Protein AF-A0A356T115-F1 (afdb_monomer)

Sequence (98 aa):
MLGALTLAVLSLSPATGAAQCASGREVGPDTAGRCCWPGQRFDDERGRCEGPPSRCPSGWGAAGDECVQQAAPPPSTSTGTSTASEPRYGDYAPQPAA

Solvent-accessible surface area (backbone atoms only — not comparable to full-atom values): 6592 Å² total; per-residue (Å²): 143,86,84,91,76,84,80,76,78,77,78,78,71,77,78,77,61,88,76,73,45,70,92,73,29,42,67,41,84,60,18,77,75,35,69,22,43,39,78,26,34,47,38,75,95,76,70,43,58,42,52,52,34,74,52,53,58,93,70,35,37,62,55,64,60,38,68,39,74,52,66,75,72,69,78,80,71,75,70,85,63,89,69,71,82,65,78,61,93,79,74,75,74,86,78,83,84,131

Structure (mmCIF, N/CA/C/O backbone):
data_AF-A0A356T115-F1
#
_entry.id   AF-A0A356T115-F1
#
loop_
_atom_site.group_PDB
_atom_site.id
_atom_site.type_symbol
_atom_site.label_atom_id
_atom_site.label_alt_id
_atom_site.label_comp_id
_atom_site.label_asym_id
_atom_site.label_entity_id
_atom_site.label_seq_id
_atom_site.pdbx_PDB_ins_code
_atom_site.Cartn_x
_atom_site.Cartn_y
_atom_site.Cartn_z
_atom_site.occupancy
_atom_site.B_iso_or_equiv
_atom_site.auth_seq_id
_atom_site.auth_comp_id
_atom_site.auth_asym_id
_atom_site.auth_atom_id
_atom_site.pdbx_PDB_model_num
ATOM 1 N N . MET A 1 1 ? 16.356 -22.832 -57.011 1.00 50.94 1 MET A N 1
ATOM 2 C CA . MET A 1 1 ? 16.940 -21.801 -56.126 1.00 50.94 1 MET A CA 1
ATOM 3 C C . MET A 1 1 ? 16.200 -20.499 -56.387 1.00 50.94 1 MET A C 1
ATOM 5 O O . MET A 1 1 ? 16.432 -19.977 -57.459 1.00 50.94 1 MET A O 1
ATOM 9 N N . LEU A 1 2 ? 15.272 -20.078 -55.510 1.00 48.38 2 LEU A N 1
ATOM 10 C CA . LEU A 1 2 ? 14.485 -18.812 -55.472 1.00 48.38 2 LEU A CA 1
ATOM 11 C C . LEU A 1 2 ? 13.112 -19.188 -54.874 1.00 48.38 2 LEU A C 1
ATOM 13 O O . LEU A 1 2 ? 12.412 -19.987 -55.476 1.00 48.38 2 LEU A O 1
ATOM 17 N N . GLY A 1 3 ? 12.630 -18.761 -53.713 1.00 43.47 3 GLY A N 1
ATOM 18 C CA . GLY A 1 3 ? 13.084 -17.854 -52.666 1.00 43.47 3 GLY A CA 1
ATOM 19 C C . GLY A 1 3 ? 11.867 -17.694 -51.747 1.00 43.47 3 GLY A C 1
ATOM 20 O O . GLY A 1 3 ? 10.966 -16.925 -52.055 1.00 43.47 3 GLY A O 1
ATOM 21 N N . ALA A 1 4 ? 11.772 -18.506 -50.693 1.00 60.59 4 ALA A N 1
ATOM 22 C CA . ALA A 1 4 ? 10.671 -18.448 -49.735 1.00 60.59 4 ALA A CA 1
ATOM 23 C C . ALA A 1 4 ? 11.146 -17.663 -48.515 1.00 60.59 4 ALA A C 1
ATOM 25 O O . ALA A 1 4 ? 11.932 -18.179 -47.730 1.00 60.59 4 ALA A O 1
ATOM 26 N N . LEU A 1 5 ? 10.702 -16.417 -48.374 1.00 56.97 5 LEU A N 1
ATOM 27 C CA . LEU A 1 5 ? 10.869 -15.633 -47.149 1.00 56.97 5 LEU A CA 1
ATOM 28 C C . LEU A 1 5 ? 9.635 -14.744 -46.979 1.00 56.97 5 LEU A C 1
ATOM 30 O O . LEU A 1 5 ? 9.655 -13.530 -47.153 1.00 56.97 5 LEU A O 1
ATOM 34 N N . THR A 1 6 ? 8.517 -15.398 -46.670 1.00 60.44 6 THR A N 1
ATOM 35 C CA . THR A 1 6 ? 7.336 -14.765 -46.085 1.00 60.44 6 THR A CA 1
ATOM 36 C C . THR A 1 6 ? 7.716 -14.249 -44.699 1.00 60.44 6 THR A C 1
ATOM 38 O O . THR A 1 6 ? 7.764 -15.015 -43.736 1.00 60.44 6 THR A O 1
ATOM 41 N N . LEU A 1 7 ? 8.025 -12.955 -44.603 1.00 58.06 7 LEU A N 1
ATOM 42 C CA . LEU A 1 7 ? 8.198 -12.245 -43.337 1.00 58.06 7 LEU A CA 1
ATOM 43 C C . LEU A 1 7 ? 6.840 -12.161 -42.628 1.00 58.06 7 LEU A C 1
ATOM 45 O O . LEU A 1 7 ? 6.096 -11.195 -42.776 1.00 58.06 7 LEU A O 1
ATOM 49 N N . ALA A 1 8 ? 6.503 -13.202 -41.869 1.00 60.75 8 ALA A N 1
ATOM 50 C CA . ALA A 1 8 ? 5.445 -13.137 -40.876 1.00 60.75 8 ALA A CA 1
ATOM 51 C C . ALA A 1 8 ? 5.933 -12.230 -39.739 1.00 60.75 8 ALA A C 1
ATOM 53 O O . ALA A 1 8 ? 6.680 -12.652 -38.859 1.00 60.75 8 ALA A O 1
ATOM 54 N N . VAL A 1 9 ? 5.545 -10.957 -39.784 1.00 62.81 9 VAL A N 1
ATOM 55 C CA . VAL A 1 9 ? 5.667 -10.037 -38.651 1.00 62.81 9 VAL A CA 1
ATOM 56 C C . VAL A 1 9 ? 4.725 -10.519 -37.548 1.00 62.81 9 VAL A C 1
ATOM 58 O O . VAL A 1 9 ? 3.551 -10.158 -37.507 1.00 62.81 9 VAL A O 1
ATOM 61 N N . LEU A 1 10 ? 5.231 -11.393 -36.672 1.00 58.69 10 LEU A N 1
ATOM 62 C CA . LEU A 1 10 ? 4.553 -11.752 -35.432 1.00 58.69 10 LEU A CA 1
ATOM 63 C C . LEU A 1 10 ? 4.359 -10.471 -34.620 1.00 58.69 10 LEU A C 1
ATOM 65 O O . LEU A 1 10 ? 5.312 -9.880 -34.116 1.00 58.69 10 LEU A O 1
ATOM 69 N N . SER A 1 11 ? 3.111 -10.022 -34.541 1.00 61.19 11 SER A N 1
ATOM 70 C CA . SER A 1 11 ? 2.702 -8.903 -33.708 1.00 61.19 11 SER A CA 1
ATOM 71 C C . SER A 1 11 ? 2.931 -9.281 -32.244 1.00 61.19 11 SER A C 1
ATOM 73 O O . SER A 1 11 ? 2.159 -10.049 -31.674 1.00 61.19 11 SER A O 1
ATOM 75 N N . LEU A 1 12 ? 4.002 -8.768 -31.631 1.00 55.34 12 LEU A N 1
ATOM 76 C CA . LEU A 1 12 ? 4.160 -8.816 -30.180 1.00 55.34 12 LEU A CA 1
ATOM 77 C C . LEU A 1 12 ? 3.122 -7.867 -29.579 1.00 55.34 12 LEU A C 1
ATOM 79 O O . LEU A 1 12 ? 3.334 -6.658 -29.506 1.00 55.34 12 LEU A O 1
ATOM 83 N N . SER A 1 13 ? 1.977 -8.413 -29.175 1.00 49.72 13 SER A N 1
ATOM 84 C CA . SER A 1 13 ? 1.047 -7.709 -28.299 1.00 49.72 13 SER A CA 1
ATOM 85 C C . SER A 1 13 ? 1.809 -7.317 -27.030 1.00 49.72 13 SER A C 1
ATOM 87 O O . SER A 1 13 ? 2.354 -8.212 -26.374 1.00 49.72 13 SER A O 1
ATOM 89 N N . PRO A 1 14 ? 1.883 -6.026 -26.651 1.00 49.25 14 PRO A N 1
ATOM 90 C CA . PRO A 1 14 ? 2.371 -5.685 -25.329 1.00 49.25 14 PRO A CA 1
ATOM 91 C C . PRO A 1 14 ? 1.436 -6.382 -24.349 1.00 49.25 14 PRO A C 1
ATOM 93 O O . PRO A 1 14 ? 0.218 -6.176 -24.393 1.00 49.25 14 PRO A O 1
ATOM 96 N N . ALA A 1 15 ? 2.000 -7.272 -23.530 1.00 51.00 15 ALA A N 1
ATOM 97 C CA . ALA A 1 15 ? 1.290 -7.881 -22.424 1.00 51.00 15 ALA A CA 1
ATOM 98 C C . ALA A 1 15 ? 0.722 -6.729 -21.600 1.00 51.00 15 ALA A C 1
ATOM 100 O O . ALA A 1 15 ? 1.439 -6.038 -20.878 1.00 51.00 15 ALA A O 1
ATOM 101 N N . THR A 1 16 ? -0.565 -6.466 -21.803 1.00 52.50 16 THR A N 1
ATOM 102 C CA . THR A 1 16 ? -1.313 -5.474 -21.053 1.00 52.50 16 THR A CA 1
ATOM 103 C C . THR A 1 16 ? -1.452 -6.113 -19.690 1.00 52.50 16 THR A C 1
ATOM 105 O O . THR A 1 16 ? -2.323 -6.951 -19.471 1.00 52.50 16 THR A O 1
ATOM 108 N N . GLY A 1 17 ? -0.462 -5.850 -18.839 1.00 47.22 17 GLY A N 1
ATOM 109 C CA . GLY A 1 17 ? -0.259 -6.485 -17.552 1.00 47.22 17 GLY A CA 1
ATOM 110 C C . GLY A 1 17 ? -1.316 -6.052 -16.550 1.00 47.22 17 GLY A C 1
ATOM 111 O O . GLY A 1 17 ? -1.000 -5.567 -15.481 1.00 47.22 17 GLY A O 1
ATOM 112 N N . ALA A 1 18 ? -2.585 -6.321 -16.820 1.00 47.56 18 ALA A N 1
ATOM 113 C CA . ALA A 1 18 ? -3.649 -6.262 -15.825 1.00 47.56 18 ALA A CA 1
ATOM 114 C C . ALA A 1 18 ? -3.491 -7.337 -14.714 1.00 47.56 18 ALA A C 1
ATOM 116 O O . ALA A 1 18 ? -4.415 -7.577 -13.948 1.00 47.56 18 ALA A O 1
ATOM 117 N N . ALA A 1 19 ? -2.317 -7.975 -14.614 1.00 51.88 19 ALA A N 1
ATOM 118 C CA . ALA A 1 19 ? -1.889 -8.872 -13.543 1.00 51.88 19 ALA A CA 1
ATOM 119 C C . ALA A 1 19 ? -0.993 -8.188 -12.485 1.00 51.88 19 ALA A C 1
ATOM 121 O O . ALA A 1 19 ? -0.500 -8.861 -11.586 1.00 51.88 19 ALA A O 1
ATOM 122 N N . GLN A 1 20 ? -0.696 -6.891 -12.613 1.00 64.88 20 GLN A N 1
ATOM 123 C CA . GLN A 1 20 ? 0.559 -6.363 -12.071 1.00 64.88 20 GLN A CA 1
ATOM 124 C C . GLN A 1 20 ? 0.643 -6.256 -10.547 1.00 64.88 20 GLN A C 1
ATOM 126 O O . GLN A 1 20 ? 1.714 -6.548 -10.032 1.00 64.88 20 GLN A O 1
ATOM 131 N N . CYS A 1 21 ? -0.429 -5.932 -9.816 1.00 71.56 21 CYS A N 1
ATOM 132 C CA . CYS A 1 21 ? -0.386 -5.837 -8.353 1.00 71.56 21 CYS A CA 1
ATOM 133 C C . CYS A 1 21 ? -1.694 -6.284 -7.690 1.00 71.56 21 CYS A C 1
ATOM 135 O O . CYS A 1 21 ? -2.783 -6.000 -8.183 1.00 71.56 21 CYS A O 1
ATOM 137 N N . ALA A 1 22 ? -1.589 -6.979 -6.552 1.00 73.94 22 ALA A N 1
ATOM 138 C CA . ALA A 1 22 ? -2.747 -7.434 -5.785 1.00 73.94 22 ALA A CA 1
ATOM 139 C C . ALA A 1 22 ? -3.566 -6.258 -5.214 1.00 73.94 22 ALA A C 1
ATOM 141 O O . ALA A 1 22 ? -3.001 -5.248 -4.794 1.00 73.94 22 ALA A O 1
ATOM 142 N N . SER A 1 23 ? -4.892 -6.438 -5.197 1.00 69.69 23 SER A N 1
ATOM 143 C CA . SER A 1 23 ? -5.958 -5.593 -4.632 1.00 69.69 23 SER A CA 1
ATOM 144 C C . SER A 1 23 ? -5.531 -4.235 -4.061 1.00 69.69 23 SER A C 1
ATOM 146 O O . SER A 1 23 ? -5.213 -4.116 -2.880 1.00 69.69 23 SER A O 1
ATOM 148 N N . GLY A 1 24 ? -5.607 -3.197 -4.900 1.00 78.25 24 GLY A N 1
ATOM 149 C CA . GLY A 1 24 ? -5.456 -1.793 -4.498 1.00 78.25 24 GLY A CA 1
ATOM 150 C C . GLY A 1 24 ? -4.020 -1.272 -4.457 1.00 78.25 24 GLY A C 1
ATOM 151 O O . GLY A 1 24 ? -3.825 -0.100 -4.151 1.00 78.25 24 GLY A O 1
ATOM 152 N N . ARG A 1 25 ? -3.030 -2.109 -4.780 1.00 85.25 25 ARG A N 1
ATOM 153 C CA . ARG A 1 25 ? -1.641 -1.689 -4.992 1.00 85.25 25 ARG A CA 1
ATOM 154 C C . ARG A 1 25 ? -1.419 -1.279 -6.443 1.00 85.25 25 ARG A C 1
ATOM 156 O O . ARG A 1 25 ? -2.044 -1.825 -7.350 1.00 85.25 25 ARG A O 1
ATOM 163 N N . GLU A 1 26 ? -0.496 -0.356 -6.653 1.00 86.25 26 GLU A N 1
ATOM 164 C CA . GLU A 1 26 ? -0.128 0.164 -7.964 1.00 86.25 26 GLU A CA 1
ATOM 165 C C . GLU A 1 26 ? 1.392 0.194 -8.145 1.00 86.25 26 GLU A C 1
ATOM 167 O O . GLU A 1 26 ? 2.164 0.174 -7.182 1.00 86.25 26 GLU A O 1
ATOM 172 N N . VAL A 1 27 ? 1.810 0.191 -9.410 1.00 87.25 27 VAL A N 1
ATOM 173 C CA . VAL A 1 27 ? 3.199 0.418 -9.800 1.00 87.25 27 VAL A CA 1
ATOM 174 C C . VAL A 1 27 ? 3.327 1.866 -10.249 1.00 87.25 27 VAL A C 1
ATOM 176 O O . VAL A 1 27 ? 2.602 2.295 -11.144 1.00 87.25 27 VAL A O 1
ATOM 179 N N . GLY A 1 28 ? 4.268 2.595 -9.660 1.00 82.00 28 GLY A N 1
ATOM 180 C CA . GLY A 1 28 ? 4.557 3.982 -9.991 1.00 82.00 28 GLY A CA 1
ATOM 181 C C . GLY A 1 28 ? 6.058 4.249 -10.131 1.00 82.00 28 GLY A C 1
ATOM 182 O O . GLY A 1 28 ? 6.884 3.372 -9.854 1.00 82.00 28 GLY A O 1
ATOM 183 N N . PRO A 1 29 ?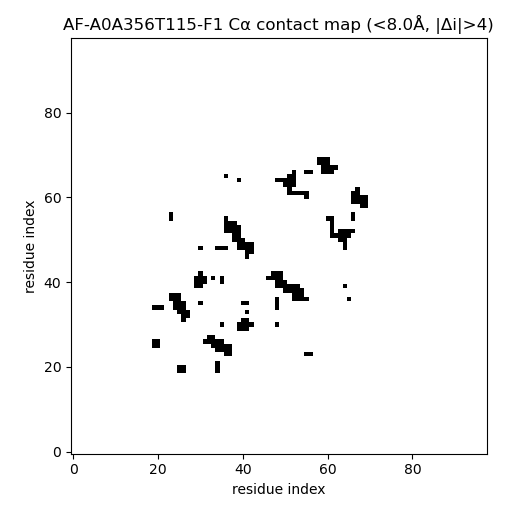 6.434 5.467 -10.554 1.00 83.12 29 PRO A N 1
ATOM 184 C CA . PRO A 1 29 ? 7.834 5.886 -10.597 1.00 83.12 29 PRO A CA 1
ATOM 185 C C . PRO A 1 29 ? 8.478 5.845 -9.202 1.00 83.12 29 PRO A C 1
ATOM 187 O O . PRO A 1 29 ? 9.607 5.383 -9.066 1.00 83.12 29 PRO A O 1
ATOM 190 N N . ASP A 1 30 ? 7.730 6.218 -8.161 1.00 83.00 30 ASP A N 1
ATOM 191 C CA . ASP A 1 30 ? 8.173 6.202 -6.759 1.00 83.00 30 ASP A CA 1
ATOM 192 C C . ASP A 1 30 ? 8.312 4.787 -6.178 1.00 83.00 30 ASP A C 1
ATOM 194 O O . ASP A 1 30 ? 8.959 4.580 -5.152 1.00 83.00 30 ASP A O 1
ATOM 198 N N . THR A 1 31 ? 7.711 3.789 -6.831 1.00 85.31 31 THR A N 1
ATOM 199 C CA . THR A 1 31 ? 7.776 2.387 -6.402 1.00 85.31 31 THR A CA 1
ATOM 200 C C . THR A 1 31 ? 8.846 1.597 -7.151 1.00 85.31 31 THR A C 1
ATOM 202 O O . THR A 1 31 ? 8.961 0.390 -6.949 1.00 85.31 31 THR A O 1
ATOM 205 N N . ALA A 1 32 ? 9.617 2.247 -8.032 1.00 83.88 32 ALA A N 1
ATOM 206 C CA . ALA A 1 32 ? 10.665 1.624 -8.842 1.00 83.88 32 ALA A CA 1
ATOM 207 C C . ALA A 1 32 ? 10.190 0.357 -9.587 1.00 83.88 32 ALA A C 1
ATOM 209 O O . ALA A 1 32 ? 10.922 -0.625 -9.715 1.00 83.88 32 ALA A O 1
ATOM 210 N N . GLY A 1 33 ? 8.934 0.342 -10.050 1.00 82.50 33 GLY A N 1
ATOM 211 C CA . GLY A 1 33 ? 8.371 -0.829 -10.728 1.00 82.50 33 GLY A CA 1
ATOM 212 C C . GLY A 1 33 ? 7.763 -1.892 -9.797 1.00 82.50 33 GLY A C 1
ATOM 213 O O . GLY A 1 33 ? 7.356 -2.950 -10.275 1.00 82.50 33 GLY A O 1
ATOM 214 N N . ARG A 1 34 ? 7.701 -1.649 -8.480 1.00 87.56 34 ARG A N 1
ATOM 215 C CA . ARG A 1 34 ? 7.189 -2.587 -7.463 1.00 87.56 34 ARG A CA 1
ATOM 216 C C . ARG A 1 34 ? 5.752 -2.270 -7.058 1.00 87.56 34 ARG A C 1
ATOM 218 O O . ARG A 1 34 ? 5.275 -1.150 -7.206 1.00 87.56 34 ARG A O 1
ATOM 225 N N . CYS A 1 35 ? 5.071 -3.270 -6.508 1.00 88.81 35 CYS A N 1
ATOM 226 C CA . CYS A 1 35 ? 3.693 -3.150 -6.045 1.00 88.81 35 CYS A CA 1
ATOM 227 C C . CYS A 1 35 ? 3.596 -2.561 -4.645 1.00 88.81 35 CYS A C 1
ATOM 229 O O . CYS A 1 35 ? 3.672 -3.291 -3.649 1.00 88.81 35 CYS A O 1
ATOM 231 N N . CYS A 1 36 ? 3.343 -1.261 -4.579 1.00 90.12 36 CYS A N 1
ATOM 232 C CA . CYS A 1 36 ? 3.103 -0.563 -3.327 1.00 90.12 36 CYS A CA 1
ATOM 233 C C . CYS A 1 36 ? 1.690 -0.003 -3.278 1.00 90.12 36 CYS A C 1
ATOM 235 O O . CYS A 1 36 ? 0.987 0.057 -4.284 1.00 90.12 36 CYS A O 1
ATOM 237 N N . TRP A 1 37 ? 1.237 0.356 -2.083 1.00 91.06 37 TRP A N 1
ATOM 238 C CA . TRP A 1 37 ? -0.020 1.077 -1.978 1.00 91.06 37 TRP A CA 1
ATOM 239 C C . TRP A 1 37 ? 0.115 2.493 -2.569 1.00 91.06 37 TRP A C 1
ATOM 241 O O . TRP A 1 37 ? 1.215 3.053 -2.550 1.00 91.06 37 TRP A O 1
ATOM 251 N N . PRO A 1 38 ? -0.988 3.091 -3.051 1.00 88.75 38 PRO A N 1
ATOM 252 C CA . PRO A 1 38 ? -1.022 4.461 -3.550 1.00 88.75 38 PRO A CA 1
ATOM 253 C C . PRO A 1 38 ? -0.318 5.437 -2.611 1.00 88.75 38 PRO A C 1
ATOM 255 O O . PRO A 1 38 ? -0.628 5.479 -1.419 1.00 88.75 38 PRO A O 1
ATOM 258 N N . GLY A 1 39 ? 0.589 6.251 -3.147 1.00 88.44 39 GLY A N 1
ATOM 259 C CA . GLY A 1 39 ? 1.311 7.280 -2.391 1.00 88.44 39 GLY A CA 1
ATOM 260 C C . GLY A 1 39 ? 2.446 6.770 -1.498 1.00 88.44 39 GLY A C 1
ATOM 261 O O . GLY A 1 39 ? 3.062 7.576 -0.808 1.00 88.44 39 GLY A O 1
ATOM 262 N N . GLN A 1 40 ? 2.740 5.468 -1.519 1.00 91.69 40 GLN A N 1
ATOM 263 C CA . GLN A 1 40 ? 3.959 4.925 -0.922 1.00 91.69 40 GLN A CA 1
ATOM 264 C C . GLN A 1 40 ? 5.115 4.933 -1.917 1.00 91.69 40 GLN A C 1
ATOM 266 O O . GLN A 1 40 ? 4.913 4.908 -3.132 1.00 91.69 40 GLN A O 1
ATOM 271 N N . ARG A 1 41 ? 6.333 4.889 -1.382 1.00 91.62 41 ARG A N 1
ATOM 272 C CA . ARG A 1 41 ? 7.560 4.691 -2.159 1.00 91.62 41 ARG A CA 1
ATOM 273 C C . ARG A 1 41 ? 8.186 3.349 -1.826 1.00 91.62 41 ARG A C 1
ATOM 275 O O . ARG A 1 41 ? 7.988 2.822 -0.734 1.00 91.62 41 ARG A O 1
ATOM 282 N N . PHE A 1 42 ? 8.920 2.783 -2.772 1.00 91.50 42 PHE A N 1
ATOM 283 C CA . PHE A 1 42 ? 9.669 1.559 -2.525 1.00 91.50 42 PHE A CA 1
ATOM 284 C C . PHE A 1 42 ? 11.049 1.912 -1.969 1.00 91.50 42 PHE A C 1
ATOM 286 O O . PHE A 1 42 ? 11.828 2.584 -2.639 1.00 91.50 42 PHE A O 1
ATOM 293 N N . ASP A 1 43 ? 11.342 1.454 -0.755 1.00 92.38 43 ASP A N 1
ATOM 294 C CA . ASP A 1 43 ? 12.671 1.559 -0.161 1.00 92.38 43 ASP A CA 1
ATOM 295 C C . ASP A 1 43 ? 13.485 0.316 -0.554 1.00 92.38 43 ASP A C 1
ATOM 297 O O . ASP A 1 43 ? 13.147 -0.814 -0.181 1.00 92.38 43 ASP A O 1
ATOM 301 N N . ASP A 1 44 ? 14.537 0.529 -1.348 1.00 89.31 44 ASP A N 1
ATOM 302 C CA . ASP A 1 44 ? 15.405 -0.531 -1.870 1.00 89.31 44 ASP A CA 1
ATOM 303 C C . ASP A 1 44 ? 16.355 -1.097 -0.802 1.00 89.31 44 ASP A C 1
ATOM 305 O O . ASP A 1 44 ? 16.558 -2.310 -0.754 1.00 89.31 44 ASP A O 1
ATOM 309 N N . GLU A 1 45 ? 16.847 -0.263 0.125 1.00 91.38 45 GLU A N 1
ATOM 310 C CA . GLU A 1 45 ? 17.691 -0.706 1.251 1.00 91.38 45 GLU A CA 1
ATOM 311 C C . GLU A 1 45 ? 16.928 -1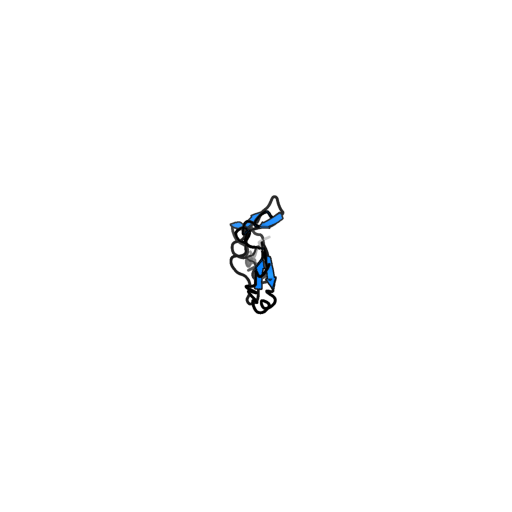.664 2.169 1.00 91.38 45 GLU A C 1
ATOM 313 O O . GLU A 1 45 ? 17.457 -2.632 2.721 1.00 91.38 45 GLU A O 1
ATOM 318 N N . ARG A 1 46 ? 15.644 -1.376 2.341 1.00 89.19 46 ARG A N 1
ATOM 319 C CA . ARG A 1 46 ? 14.717 -2.094 3.194 1.00 89.19 46 ARG A CA 1
ATOM 320 C C . ARG A 1 46 ? 14.028 -3.234 2.453 1.00 89.19 46 ARG A C 1
ATOM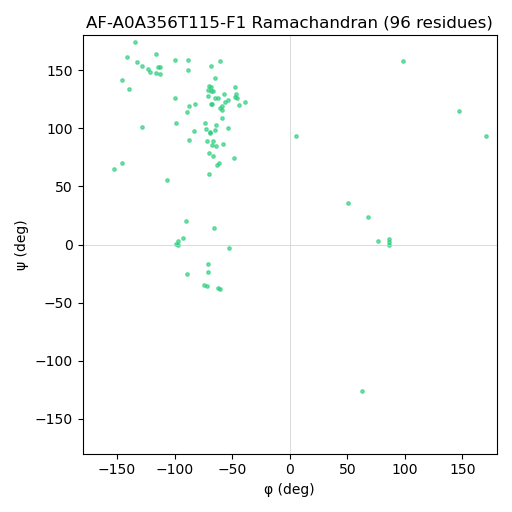 322 O O . ARG A 1 46 ? 13.581 -4.176 3.113 1.00 89.19 46 ARG A O 1
ATOM 329 N N . GLY A 1 47 ? 13.910 -3.150 1.133 1.00 90.12 47 GLY A N 1
ATOM 330 C CA . GLY A 1 47 ? 13.191 -4.096 0.289 1.00 90.12 47 GLY A CA 1
ATOM 331 C C . GLY A 1 47 ? 11.671 -4.090 0.495 1.00 90.12 47 GLY A C 1
ATOM 332 O O . GLY A 1 47 ? 11.026 -5.106 0.224 1.00 90.12 47 GLY A O 1
ATOM 333 N N . ARG A 1 48 ? 11.086 -2.992 0.998 1.00 90.50 48 ARG A N 1
ATOM 334 C CA . ARG A 1 48 ? 9.631 -2.862 1.214 1.00 90.50 48 ARG A CA 1
ATOM 335 C C . ARG A 1 48 ? 9.107 -1.476 0.868 1.00 90.50 48 ARG A C 1
ATOM 337 O O . ARG A 1 48 ? 9.857 -0.512 0.805 1.00 90.50 48 ARG A O 1
ATOM 344 N N . CYS A 1 49 ? 7.797 -1.402 0.666 1.00 91.38 49 CYS A N 1
ATOM 345 C CA . CYS A 1 49 ? 7.094 -0.135 0.535 1.00 91.38 49 CYS A CA 1
ATOM 346 C C . CYS A 1 49 ? 7.059 0.580 1.891 1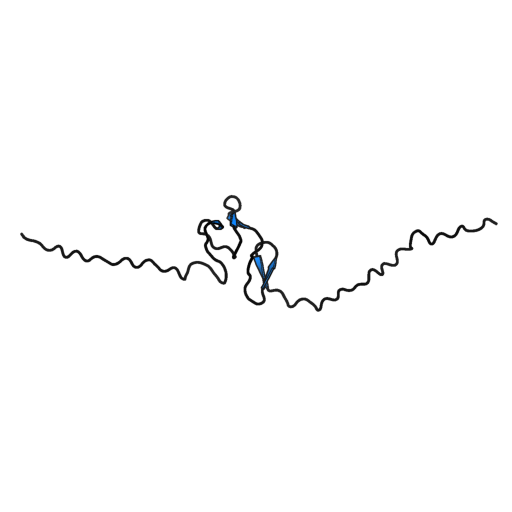.00 91.38 49 CYS A C 1
ATOM 348 O O . CYS A 1 49 ? 6.828 -0.069 2.913 1.00 91.38 49 CYS A O 1
ATOM 350 N N . GLU A 1 50 ? 7.311 1.883 1.885 1.00 92.38 50 GLU A N 1
ATOM 351 C CA . GLU A 1 50 ? 7.289 2.731 3.072 1.00 92.38 50 GLU A CA 1
ATOM 352 C C . GLU A 1 50 ? 6.418 3.974 2.868 1.00 92.38 50 GLU A C 1
ATOM 354 O O . GLU A 1 50 ? 6.248 4.493 1.756 1.00 92.38 50 GLU A O 1
ATOM 359 N N . GLY A 1 51 ? 5.905 4.473 3.985 1.00 90.50 51 GLY A N 1
ATOM 360 C CA . GLY A 1 51 ? 5.004 5.604 4.062 1.00 90.50 51 GLY A CA 1
ATOM 361 C C . GLY A 1 51 ? 3.538 5.180 4.185 1.0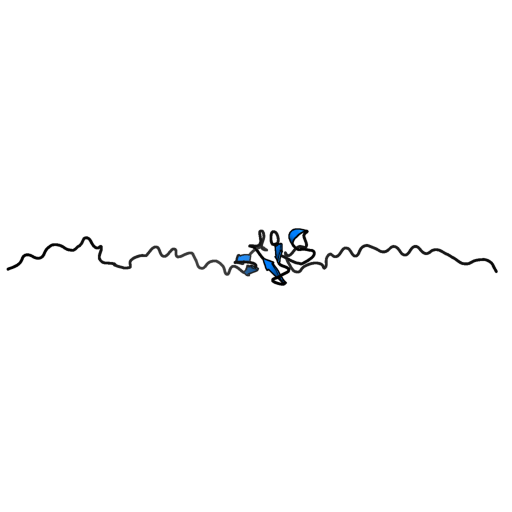0 90.50 51 GLY A C 1
ATOM 362 O O . GLY A 1 51 ? 3.147 4.078 3.793 1.00 90.50 51 GLY A O 1
ATOM 363 N N . PRO A 1 52 ? 2.686 6.071 4.716 1.00 89.56 52 PRO A N 1
ATOM 364 C CA . PRO A 1 52 ? 1.268 5.792 4.840 1.00 89.56 52 PRO A CA 1
ATOM 365 C C . PRO A 1 52 ? 0.601 5.689 3.460 1.00 89.56 52 PRO A C 1
ATOM 367 O O . PRO A 1 52 ? 0.777 6.584 2.627 1.00 89.56 52 PRO A O 1
ATOM 370 N N . PRO A 1 53 ? -0.204 4.639 3.202 1.00 90.62 53 PRO A N 1
ATOM 371 C CA . PRO A 1 53 ? -0.977 4.553 1.974 1.00 90.62 53 PRO A CA 1
ATOM 372 C C . PRO A 1 53 ? -1.979 5.710 1.899 1.00 90.62 53 PRO A C 1
ATOM 374 O O . PRO A 1 53 ? -2.796 5.912 2.795 1.00 90.62 53 PRO A O 1
ATOM 377 N N . SER A 1 54 ? -1.946 6.456 0.796 1.00 88.19 54 SER A N 1
ATOM 378 C CA . SER A 1 54 ? -2.863 7.572 0.538 1.00 88.19 54 SER A CA 1
ATOM 379 C C . SER A 1 54 ? -4.288 7.101 0.251 1.00 88.19 54 SER A C 1
ATOM 381 O O . SER A 1 54 ? -5.241 7.860 0.434 1.00 88.19 54 SER A O 1
ATOM 383 N N . ARG A 1 55 ? -4.455 5.854 -0.208 1.00 86.62 55 ARG A N 1
ATOM 384 C CA . ARG A 1 55 ? -5.764 5.221 -0.376 1.00 86.62 55 ARG A CA 1
ATOM 385 C C . ARG A 1 55 ? -5.744 3.762 0.054 1.00 86.62 55 ARG A C 1
ATOM 387 O O . ARG A 1 55 ? -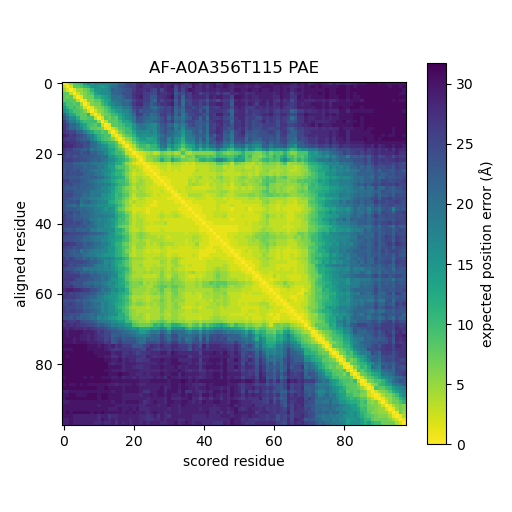4.884 2.994 -0.361 1.00 86.62 55 ARG A O 1
ATOM 394 N N . CYS A 1 56 ? -6.758 3.395 0.829 1.00 87.81 56 CYS A N 1
ATOM 395 C CA . CYS A 1 56 ? -7.072 2.018 1.174 1.00 87.81 56 CYS A CA 1
ATOM 396 C C . CYS A 1 56 ? -8.425 1.614 0.571 1.00 87.81 56 CYS A C 1
ATOM 398 O O . CYS A 1 56 ? -9.278 2.479 0.341 1.00 87.81 56 CYS A O 1
ATOM 400 N N . PRO A 1 57 ? -8.635 0.316 0.286 1.00 84.56 57 PRO A N 1
ATOM 401 C CA . PRO A 1 57 ? -9.928 -0.189 -0.164 1.00 84.56 57 PRO A CA 1
ATOM 402 C C . PRO A 1 57 ? -11.030 0.057 0.881 1.00 84.56 57 PRO A C 1
ATOM 404 O O . PRO A 1 57 ? -10.761 0.235 2.067 1.00 84.56 57 PRO A O 1
ATOM 407 N N . SER A 1 58 ? -12.294 0.069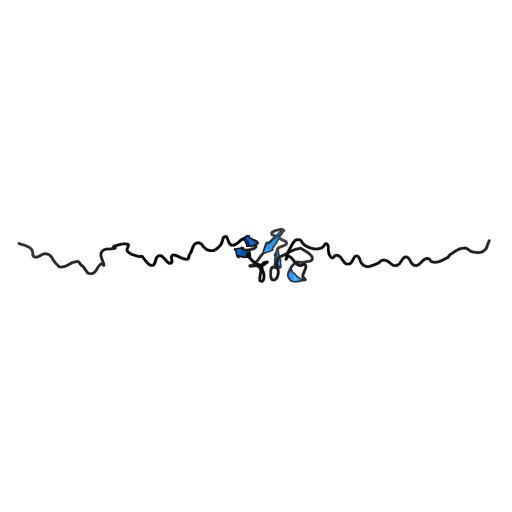 0.451 1.00 83.12 58 SER A N 1
ATOM 408 C CA . SER A 1 58 ? -13.436 0.345 1.335 1.00 83.12 58 SER A CA 1
ATOM 409 C C . SER A 1 58 ? -13.488 -0.623 2.527 1.00 83.12 58 SER A C 1
ATOM 411 O O . SER A 1 58 ? -13.417 -1.835 2.343 1.00 83.12 58 SER A O 1
ATOM 413 N N . GLY A 1 59 ? -13.622 -0.088 3.746 1.00 83.25 59 GLY A N 1
ATOM 414 C CA . GLY A 1 59 ? -13.583 -0.869 4.995 1.00 83.25 59 GLY A CA 1
ATOM 415 C C . GLY A 1 59 ? -12.175 -1.108 5.560 1.00 83.25 59 GLY A C 1
ATOM 416 O O . GLY A 1 59 ? -12.027 -1.767 6.589 1.00 83.25 59 GLY A O 1
ATOM 417 N N . TRP A 1 60 ? -11.142 -0.569 4.911 1.00 87.56 60 TRP A N 1
ATOM 418 C CA . TRP A 1 60 ? -9.757 -0.621 5.367 1.00 87.56 60 TRP A CA 1
ATOM 419 C C . TRP A 1 60 ? -9.243 0.787 5.672 1.00 87.56 60 TRP A C 1
ATOM 421 O O . TRP A 1 60 ? -9.610 1.754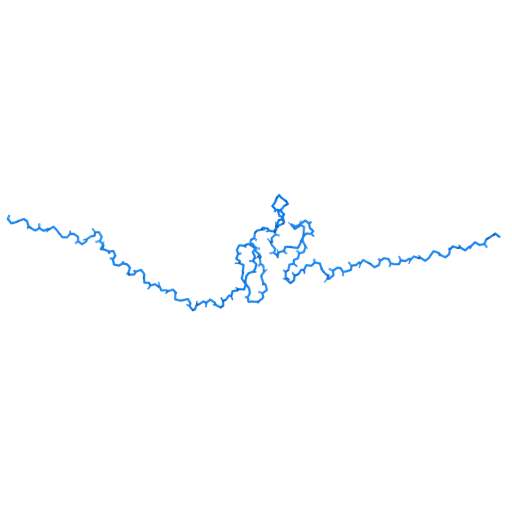 5.006 1.00 87.56 60 TRP A O 1
ATOM 431 N N . GLY A 1 61 ? -8.355 0.885 6.656 1.00 88.12 61 GLY A N 1
ATOM 432 C CA . GLY A 1 61 ? -7.687 2.120 7.050 1.00 88.12 61 GLY A CA 1
ATOM 433 C C . GLY A 1 61 ? -6.174 1.972 6.988 1.00 88.12 61 GLY A C 1
ATOM 434 O O . GLY A 1 61 ? -5.642 0.876 7.164 1.00 88.12 61 GLY A O 1
ATOM 435 N N . ALA A 1 62 ? -5.487 3.084 6.741 1.00 88.81 62 ALA A N 1
ATOM 436 C CA . ALA A 1 62 ? -4.034 3.147 6.791 1.00 88.81 62 ALA A CA 1
ATOM 437 C C . ALA A 1 62 ? -3.552 2.977 8.242 1.00 88.81 62 ALA A C 1
ATOM 439 O O . ALA A 1 62 ? -3.915 3.773 9.110 1.00 88.81 62 ALA A O 1
ATOM 440 N N . ALA A 1 63 ? -2.731 1.962 8.502 1.00 88.31 63 ALA A N 1
ATOM 441 C CA . ALA A 1 63 ? -2.038 1.766 9.769 1.00 88.31 63 ALA A CA 1
ATOM 442 C C . ALA A 1 63 ? -0.546 1.555 9.492 1.00 88.31 63 ALA A C 1
ATOM 444 O O . ALA A 1 63 ? -0.122 0.476 9.083 1.00 88.31 63 ALA A O 1
ATOM 445 N N . GLY A 1 64 ? 0.247 2.611 9.688 1.00 89.25 64 GLY A N 1
ATOM 446 C CA . GLY A 1 64 ? 1.644 2.618 9.253 1.00 89.25 64 GLY A CA 1
ATOM 447 C C . GLY A 1 64 ? 1.729 2.480 7.734 1.00 89.25 64 GLY A C 1
ATOM 448 O O . GLY A 1 64 ? 1.077 3.238 7.021 1.00 89.25 64 GLY A O 1
ATOM 449 N N . ASP A 1 65 ? 2.486 1.492 7.262 1.00 90.06 65 ASP A N 1
ATOM 450 C CA . ASP A 1 65 ? 2.743 1.230 5.839 1.00 90.06 65 ASP A CA 1
ATOM 451 C C . ASP A 1 65 ? 1.750 0.231 5.210 1.00 90.06 65 ASP A C 1
ATOM 453 O O . ASP A 1 65 ? 1.883 -0.162 4.049 1.00 90.06 65 ASP A O 1
ATOM 457 N N . GLU A 1 66 ? 0.729 -0.197 5.954 1.00 86.56 66 GLU A N 1
ATOM 458 C CA . GLU A 1 66 ? -0.251 -1.176 5.490 1.00 86.56 66 GLU A CA 1
ATOM 459 C C . GLU A 1 66 ? -1.678 -0.626 5.524 1.00 86.56 66 GLU A C 1
ATOM 461 O O . GLU A 1 66 ? -2.053 0.177 6.380 1.00 86.56 66 GLU A O 1
ATOM 466 N N . CYS A 1 67 ? -2.510 -1.096 4.594 1.00 88.44 67 CYS A N 1
ATOM 467 C CA . CYS A 1 67 ? -3.952 -1.024 4.768 1.00 88.44 67 CYS A CA 1
ATOM 468 C C . CYS A 1 67 ? -4.373 -2.206 5.637 1.00 88.44 67 CYS A C 1
ATOM 470 O O . CYS A 1 67 ? -4.173 -3.357 5.248 1.00 88.44 67 CYS A O 1
ATOM 472 N N . VAL A 1 68 ? -4.995 -1.925 6.780 1.00 88.12 68 VAL A N 1
ATOM 473 C CA . VAL A 1 68 ? -5.556 -2.935 7.688 1.00 88.12 68 VAL A CA 1
ATOM 474 C C . VAL A 1 68 ? -7.077 -2.836 7.704 1.00 88.12 68 VAL A C 1
ATOM 476 O O . VAL A 1 68 ? -7.632 -1.745 7.555 1.00 88.12 68 VAL A O 1
ATOM 479 N N . GLN A 1 69 ? -7.771 -3.967 7.866 1.00 85.81 69 GLN A N 1
ATOM 480 C CA . GLN A 1 69 ? -9.213 -3.940 8.097 1.00 85.81 69 GLN A CA 1
ATOM 481 C C . GLN A 1 69 ? -9.447 -3.162 9.377 1.00 85.81 69 GLN A C 1
ATOM 483 O O . GLN A 1 69 ? -9.003 -3.567 10.452 1.00 85.81 69 GLN A O 1
ATOM 488 N N . GLN A 1 70 ? -10.147 -2.041 9.257 1.00 76.06 70 GLN A N 1
ATOM 489 C CA . GLN A 1 70 ? -10.662 -1.386 10.435 1.00 76.06 70 GLN A CA 1
ATOM 490 C C . GLN A 1 70 ? -11.802 -2.277 10.903 1.00 76.06 70 GLN A C 1
ATOM 492 O O . GLN A 1 70 ? -12.901 -2.235 10.350 1.00 76.06 70 GLN A O 1
ATOM 497 N N . ALA A 1 71 ? -11.532 -3.117 11.908 1.00 64.12 71 ALA A N 1
ATOM 498 C CA . ALA A 1 71 ? -12.608 -3.592 12.761 1.00 64.12 71 ALA A CA 1
ATOM 499 C C . ALA A 1 71 ? -13.425 -2.347 13.102 1.00 64.12 71 ALA A C 1
ATOM 501 O O . ALA A 1 71 ? -12.820 -1.336 13.481 1.00 64.12 71 ALA A O 1
ATOM 502 N N . ALA A 1 72 ? -14.742 -2.395 12.847 1.00 59.19 72 ALA A N 1
ATOM 503 C CA . ALA A 1 72 ? -15.641 -1.279 13.114 1.00 59.19 72 ALA A CA 1
ATOM 504 C C . ALA A 1 72 ? -15.184 -0.648 14.427 1.00 59.19 72 ALA A C 1
ATOM 506 O O . ALA A 1 72 ? -15.016 -1.415 15.387 1.00 59.19 72 ALA A O 1
ATOM 507 N N . PRO A 1 73 ? -14.849 0.660 14.442 1.00 55.62 73 PRO A N 1
ATOM 508 C CA . PRO A 1 73 ? -14.287 1.259 15.636 1.00 55.62 73 PRO A CA 1
ATOM 509 C C . PRO A 1 73 ? -15.189 0.818 16.788 1.00 55.62 73 PRO A C 1
ATOM 511 O O . PRO A 1 73 ? -16.414 0.951 16.640 1.00 55.62 73 PRO A O 1
ATOM 514 N N . PRO A 1 74 ? -14.652 0.218 17.877 1.00 51.94 74 PRO A N 1
ATOM 515 C CA . PRO A 1 74 ? -15.478 0.036 19.061 1.00 51.94 74 PRO A CA 1
ATOM 516 C C . PRO A 1 74 ? -16.138 1.395 19.290 1.00 51.94 74 PRO A C 1
ATOM 518 O O . PRO A 1 74 ? -15.444 2.404 19.073 1.00 51.94 74 PRO A O 1
ATOM 521 N N . PRO A 1 75 ? -17.458 1.449 19.585 1.00 51.91 75 PRO A N 1
ATOM 522 C CA . PRO A 1 75 ? -18.147 2.722 19.759 1.00 51.91 75 PRO A CA 1
ATOM 523 C C . PRO A 1 75 ? -17.218 3.559 20.602 1.00 51.91 75 PRO A C 1
ATOM 525 O O . PRO A 1 75 ? -16.775 3.063 21.639 1.00 51.91 75 PRO A O 1
ATOM 528 N N . SER A 1 76 ? -16.781 4.703 20.066 1.00 53.72 76 SER A N 1
ATOM 529 C CA . SER A 1 76 ? -15.774 5.521 20.713 1.00 53.72 76 SER A CA 1
ATOM 530 C C . SER A 1 76 ? -16.386 5.988 22.019 1.00 53.72 76 SER A C 1
ATOM 532 O O . SER A 1 76 ? -16.931 7.080 22.128 1.00 53.72 76 SER A O 1
ATOM 534 N N . THR A 1 77 ? -16.275 5.154 23.043 1.00 50.41 77 THR A N 1
ATOM 535 C CA . THR A 1 77 ? -16.136 5.571 24.406 1.00 50.41 77 THR A CA 1
ATOM 53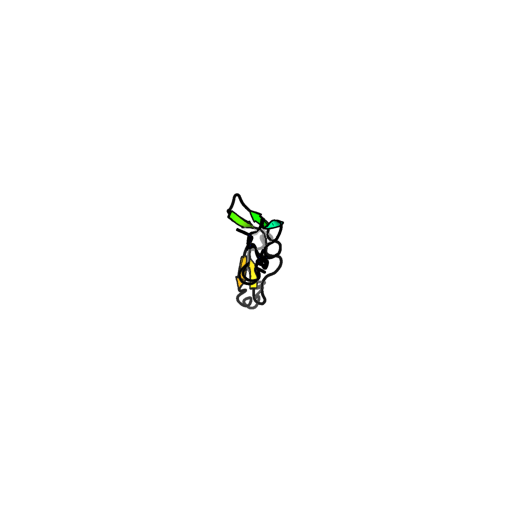6 C C . THR A 1 77 ? -14.772 6.235 24.411 1.00 50.41 77 THR A C 1
ATOM 538 O O . THR A 1 77 ? -13.774 5.702 24.891 1.00 50.41 77 THR A O 1
ATOM 541 N N . SER A 1 78 ? -14.746 7.448 23.858 1.00 52.81 78 SER A N 1
ATOM 542 C CA . SER A 1 78 ? -14.169 8.583 24.541 1.00 52.81 78 SER A CA 1
ATOM 543 C C . SER A 1 78 ? -14.756 8.558 25.948 1.00 52.81 78 SER A C 1
ATOM 545 O O . SER A 1 78 ? -15.675 9.301 26.279 1.00 52.81 78 SER A O 1
ATOM 547 N N . THR A 1 79 ? -14.270 7.630 26.772 1.00 49.75 79 THR A N 1
ATOM 548 C CA . THR A 1 79 ? -14.410 7.682 28.208 1.00 49.75 79 THR A CA 1
ATOM 549 C C . THR A 1 79 ? -13.506 8.833 28.593 1.00 49.75 79 THR A C 1
ATOM 551 O O . THR A 1 79 ? -12.357 8.668 28.992 1.00 49.75 79 THR A O 1
ATOM 554 N N . GLY A 1 80 ? -14.035 10.039 28.394 1.00 61.97 80 GLY A N 1
ATOM 555 C CA . GLY A 1 80 ? -13.704 11.170 29.220 1.00 61.97 80 GLY A CA 1
ATOM 556 C C . GLY A 1 80 ? -14.065 10.764 30.635 1.00 61.97 80 GLY A C 1
ATOM 557 O O . GLY A 1 80 ? -15.184 10.956 31.085 1.00 61.97 80 GLY A O 1
ATOM 558 N N . THR A 1 81 ? -13.135 10.110 31.310 1.00 50.75 81 THR A N 1
ATOM 559 C CA . THR A 1 81 ? -13.119 9.964 32.757 1.00 50.75 81 THR A CA 1
ATOM 560 C C . THR A 1 81 ? -11.660 9.789 33.149 1.00 50.75 81 THR A C 1
ATOM 562 O O . THR A 1 81 ? -11.243 8.778 33.703 1.00 50.75 81 THR A O 1
ATOM 565 N N . SER A 1 82 ? -10.874 10.843 32.912 1.00 56.94 82 SER A N 1
ATOM 566 C CA . SER A 1 82 ? -9.845 11.229 33.878 1.00 56.94 82 SER A CA 1
ATOM 567 C C . SER A 1 82 ? -10.551 11.636 35.177 1.00 56.94 82 SER A C 1
ATOM 569 O O . SER A 1 82 ? -10.602 12.801 35.548 1.00 56.94 82 SER A O 1
ATOM 571 N N . THR A 1 83 ? -11.147 10.657 35.850 1.00 52.56 83 THR A N 1
ATOM 572 C CA . THR A 1 83 ? -11.372 10.672 37.292 1.00 52.56 83 THR A CA 1
ATOM 573 C C . THR A 1 83 ? -10.380 9.673 37.871 1.00 52.56 83 THR A C 1
ATOM 575 O O . THR A 1 83 ? -10.729 8.717 38.550 1.00 52.56 83 THR A O 1
ATOM 578 N N . ALA A 1 84 ? -9.100 9.889 37.565 1.00 55.41 84 ALA A N 1
ATOM 579 C CA . ALA A 1 84 ? -8.110 9.670 38.594 1.00 55.41 84 ALA A CA 1
ATOM 580 C C . ALA A 1 84 ? -8.295 10.852 39.541 1.00 55.41 84 ALA A C 1
ATOM 582 O O . ALA A 1 84 ? -7.987 11.995 39.202 1.00 55.41 84 ALA A O 1
ATOM 583 N N . SER A 1 85 ? -8.913 10.576 40.681 1.00 60.31 85 SER A N 1
ATOM 584 C CA . SER A 1 85 ? -8.925 11.444 41.846 1.00 60.31 85 SER A CA 1
ATOM 585 C C . SER A 1 85 ? -7.482 11.618 42.334 1.00 60.31 85 SER A C 1
ATOM 587 O O . SER A 1 85 ? -7.093 11.063 43.354 1.00 60.31 85 SER A O 1
ATOM 589 N N . GLU A 1 86 ? -6.652 12.333 41.575 1.00 55.88 86 GLU A N 1
ATOM 590 C CA . GLU A 1 86 ? -5.460 12.953 42.132 1.00 55.88 86 GLU A CA 1
ATOM 591 C C . GLU A 1 86 ? -5.956 14.004 43.130 1.00 55.88 86 GLU A C 1
ATOM 593 O O . GLU A 1 86 ? -6.784 14.849 42.759 1.00 55.88 86 GLU A O 1
ATOM 598 N N . PRO A 1 87 ? -5.506 13.977 44.397 1.00 58.44 87 PRO A N 1
ATOM 599 C CA . PRO A 1 87 ? -5.724 15.112 45.270 1.00 58.44 87 PRO A CA 1
ATOM 600 C C . PRO A 1 87 ? -5.066 16.312 44.591 1.00 58.44 87 PRO A C 1
ATOM 602 O O . PRO A 1 87 ? -3.859 16.336 44.346 1.00 58.44 87 PRO A O 1
ATOM 605 N N . ARG A 1 88 ? -5.884 17.300 44.220 1.00 68.12 88 ARG A N 1
ATOM 606 C CA . ARG A 1 88 ? -5.388 18.576 43.715 1.00 68.12 88 ARG A CA 1
ATOM 607 C C . ARG A 1 88 ? -4.412 19.101 44.768 1.00 68.12 88 ARG A C 1
ATOM 609 O O . ARG A 1 88 ? -4.797 19.276 45.919 1.00 68.12 88 ARG A O 1
ATOM 616 N N . TYR A 1 89 ? -3.181 19.395 44.362 1.00 63.03 89 TYR A N 1
ATOM 617 C CA . TYR A 1 89 ? -2.089 19.933 45.191 1.00 63.03 89 TYR A CA 1
ATOM 618 C C . TYR A 1 89 ? -2.451 21.214 45.996 1.00 63.03 89 TYR A C 1
ATOM 620 O O . TYR A 1 89 ? -1.645 21.709 46.774 1.00 63.03 89 TYR A O 1
ATOM 628 N N . GLY A 1 90 ? -3.662 21.762 45.836 1.00 59.53 90 GLY A N 1
ATOM 629 C CA . GLY A 1 90 ? -4.182 22.921 46.564 1.00 59.53 90 GLY A CA 1
ATOM 630 C C . GLY A 1 90 ? -5.078 22.620 47.774 1.00 59.53 90 GLY A C 1
ATOM 631 O O . GLY A 1 90 ? -5.516 23.574 48.404 1.00 59.53 90 GLY A O 1
ATOM 632 N N . ASP A 1 91 ? -5.358 21.355 48.113 1.00 63.12 91 ASP A N 1
ATOM 633 C CA . ASP A 1 91 ? -6.213 20.986 49.265 1.00 63.12 91 ASP A CA 1
ATOM 634 C C . ASP A 1 91 ? -5.428 20.795 50.584 1.00 63.12 91 ASP A C 1
ATOM 636 O O . ASP A 1 91 ? -5.886 20.147 51.518 1.00 63.12 91 ASP A O 1
ATOM 640 N N . TYR A 1 92 ? -4.217 21.347 50.702 1.00 64.44 92 TYR A N 1
ATOM 641 C CA . TYR A 1 92 ? -3.527 21.411 51.995 1.00 64.44 92 TYR A CA 1
ATOM 642 C C . TYR A 1 92 ? -3.939 22.682 52.744 1.00 64.44 92 TYR A C 1
ATOM 644 O O . TYR A 1 92 ? -3.308 23.732 52.624 1.00 64.44 92 TYR A O 1
ATOM 652 N N . ALA A 1 93 ? -4.997 22.581 53.549 1.00 68.31 93 ALA A N 1
ATOM 653 C CA . ALA A 1 93 ? -5.242 23.543 54.620 1.00 68.31 93 ALA A CA 1
ATOM 654 C C . ALA A 1 93 ? -4.166 23.376 55.720 1.00 68.31 93 ALA A C 1
ATOM 656 O O . ALA A 1 93 ? -3.865 22.240 56.101 1.00 68.31 93 ALA A O 1
ATOM 657 N N . PRO A 1 94 ? -3.576 24.458 56.265 1.00 64.75 94 PRO A N 1
ATOM 658 C CA . PRO A 1 94 ? -2.652 24.344 57.389 1.00 64.75 94 PRO A CA 1
ATOM 659 C C . PRO A 1 94 ? -3.410 23.875 58.639 1.00 64.75 94 PRO A C 1
ATOM 661 O O . PRO A 1 94 ? -4.357 24.522 59.085 1.00 64.75 94 PRO A O 1
ATOM 664 N N . GLN A 1 95 ? -3.003 22.737 59.203 1.00 64.38 95 GLN A N 1
ATOM 665 C CA . GLN A 1 95 ? -3.540 22.241 60.472 1.00 64.38 95 GLN A CA 1
ATOM 666 C C . GLN A 1 95 ? -3.094 23.170 61.619 1.00 64.38 95 GLN A C 1
ATOM 668 O O . GLN A 1 95 ? -1.904 23.493 61.691 1.00 64.38 95 GLN A O 1
ATOM 673 N N . PRO A 1 96 ? -3.992 23.611 62.520 1.00 64.62 96 PRO A N 1
ATOM 674 C CA . PRO A 1 96 ? -3.594 24.398 63.681 1.00 64.62 96 PRO A CA 1
ATOM 675 C C . PRO A 1 96 ? -2.837 23.516 64.682 1.00 64.62 96 PRO A C 1
ATOM 677 O O . PRO A 1 96 ? -3.314 22.448 65.068 1.00 64.62 96 PRO A O 1
ATOM 680 N N . ALA A 1 97 ? -1.653 23.969 65.094 1.00 63.59 97 ALA A N 1
ATOM 681 C CA . ALA A 1 97 ? -0.901 23.365 66.188 1.00 63.59 97 ALA A CA 1
ATOM 682 C C . ALA A 1 97 ? -1.607 23.653 67.525 1.00 63.59 97 ALA A C 1
ATOM 684 O O . ALA A 1 97 ? -2.022 24.790 67.763 1.00 63.59 97 ALA A O 1
ATOM 685 N N . ALA A 1 98 ? -1.763 22.612 68.347 1.00 66.69 98 ALA A N 1
ATOM 686 C CA . ALA A 1 98 ? -2.293 22.685 69.710 1.00 66.69 98 ALA A CA 1
ATOM 687 C C . ALA A 1 98 ? -1.253 23.224 70.702 1.00 66.69 98 ALA A C 1
ATOM 689 O O . ALA A 1 98 ? -0.047 22.953 70.490 1.00 66.69 98 ALA A O 1
#

Secondary structure (DSSP, 8-state):
-----------------TTSSSTT-B--GGGTTS-B-TT-EEETTTTEEES--S---TTEEEETTEEEE----------------PPPTT--PPPPP-

pLDDT: mean 72.18, std 15.77, range [43.47, 92.38]

Foldseek 3Di:
DDDDDPPPPPPPDDPPPPVQEPDQFDADPQQVSHTAHDPWGQDPVVRGTFDWRPDDPPQWHTDGRDTDRPPPPPPPPPVPPPPPPDPDPPPDDPDDDD

Radius of gyration: 31.09 Å; Cα contacts (8 Å, |Δi|>4): 107; chains: 1; bounding box: 36×46×126 Å

Mean predicted aligned error: 16.85 Å